Protein AF-A0A7K7CNW9-F1 (afdb_monomer_lite)

Organism: Aphelocoma coerulescens (NCBI:txid39617)

InterPro domains:
  IPR000615 Bestrophin [PTHR10736] (1-130)
  IPR021134 Bestrophin-like [PF01062] (1-130)

Foldseek 3Di:
DPADPVRVVVQVPDDDPDDCPCVVLVVQLVVLVVCVVVCVQPDVVSSVVSNVVSVVVVVVVVVVVCCVVDDDPPVVLVVLVCVLVVVVVCCVPVVAQDDLVVVDPPRNDDPVDPVVVVVVVCVSVVVSVD

Sequence (130 aa):
GFLTREERRRLEGLRSPYNKFWVPCAWFGALAGQARREGRVRDDCALKLLMEELNRFRAHCSLLFHYDWISVPLVYTQVVTIAVYTFFLTCLIGRQFLDPAQGYAGHELDLGVPVFTLLQFFFYVGWLKV

Structure (mmCIF, N/CA/C/O backbone):
data_AF-A0A7K7CNW9-F1
#
_entry.id   AF-A0A7K7CNW9-F1
#
loop_
_atom_site.group_PDB
_atom_site.id
_atom_site.type_symbol
_atom_site.label_atom_id
_atom_site.label_alt_id
_atom_site.label_comp_id
_atom_site.label_asym_id
_atom_site.label_entity_id
_atom_site.label_seq_id
_atom_site.pdbx_PDB_ins_code
_atom_site.Cartn_x
_atom_site.Cartn_y
_atom_site.Cartn_z
_atom_site.occupancy
_atom_site.B_iso_or_equiv
_atom_site.auth_seq_id
_atom_site.auth_comp_id
_atom_site.auth_asym_id
_atom_site.auth_atom_id
_atom_site.pdbx_PDB_model_num
ATOM 1 N N . GLY A 1 1 ? -24.666 7.266 8.461 1.00 81.19 1 GLY A N 1
ATOM 2 C CA . GLY A 1 1 ? -24.791 5.823 8.208 1.00 81.19 1 GLY A CA 1
ATOM 3 C C . GLY A 1 1 ? -24.118 5.021 9.299 1.00 81.19 1 GLY A C 1
ATOM 4 O O . GLY A 1 1 ? -24.820 4.337 10.017 1.00 81.19 1 GLY A O 1
ATOM 5 N N . PHE A 1 2 ? -22.793 5.142 9.445 1.00 90.50 2 PHE A N 1
ATOM 6 C CA . PHE A 1 2 ? -21.994 4.305 10.359 1.00 90.50 2 PHE A CA 1
ATOM 7 C C . PHE A 1 2 ? -21.764 4.866 11.770 1.00 90.50 2 PHE A C 1
ATOM 9 O O . PHE A 1 2 ? -21.473 4.103 12.678 1.00 90.50 2 PHE A O 1
ATOM 16 N N . LEU A 1 3 ? -21.871 6.186 11.950 1.00 95.75 3 LEU A N 1
ATOM 17 C CA . LEU A 1 3 ? -21.688 6.861 13.235 1.00 95.75 3 LEU A CA 1
ATOM 18 C C . LEU A 1 3 ? -22.917 7.723 13.518 1.00 95.75 3 LEU A C 1
ATOM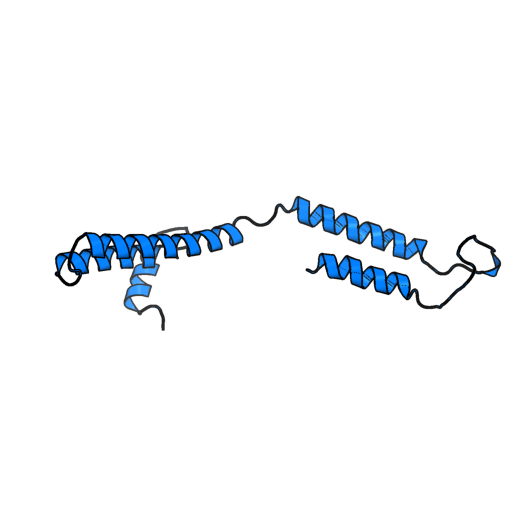 20 O O . LEU A 1 3 ? -23.357 8.486 12.646 1.00 95.75 3 LEU A O 1
ATOM 24 N N . THR A 1 4 ? -23.474 7.610 14.717 1.00 97.25 4 THR A N 1
ATOM 25 C CA . THR A 1 4 ? -24.551 8.486 15.186 1.00 97.25 4 THR A CA 1
ATOM 26 C C . THR A 1 4 ? -24.015 9.886 15.504 1.00 97.25 4 THR A C 1
ATOM 28 O O . THR A 1 4 ? -22.811 10.112 15.663 1.00 97.25 4 THR A O 1
ATOM 31 N N . ARG A 1 5 ? -24.918 10.870 15.619 1.00 97.00 5 ARG A N 1
ATOM 32 C CA . ARG A 1 5 ? -24.537 12.245 15.992 1.00 97.00 5 ARG A CA 1
ATOM 33 C C . ARG A 1 5 ? -23.896 12.308 17.382 1.00 97.00 5 ARG A C 1
ATOM 35 O O . ARG A 1 5 ? -23.001 13.120 17.599 1.00 97.00 5 ARG A O 1
ATOM 42 N N . GLU A 1 6 ? -24.341 11.465 18.306 1.00 96.88 6 GLU A N 1
ATOM 43 C CA . GLU A 1 6 ? -23.807 11.415 19.668 1.00 96.88 6 GLU A CA 1
ATOM 44 C C . GLU A 1 6 ? -22.418 10.783 19.718 1.00 96.88 6 GLU A C 1
ATOM 46 O O . GLU A 1 6 ? -21.507 11.350 20.320 1.00 96.88 6 GLU A O 1
ATOM 51 N N . GLU A 1 7 ? -22.222 9.655 19.034 1.00 97.00 7 GLU A N 1
ATOM 52 C CA . GLU A 1 7 ? -20.913 9.004 18.937 1.00 97.00 7 GLU A CA 1
ATOM 53 C C . GLU A 1 7 ? -19.883 9.921 18.276 1.00 97.00 7 GLU A C 1
ATOM 55 O O . GLU A 1 7 ? -18.752 10.014 18.750 1.00 97.00 7 GLU A O 1
ATOM 60 N N . ARG A 1 8 ? -20.279 10.680 17.246 1.00 95.62 8 ARG A N 1
ATOM 61 C CA . ARG A 1 8 ? -19.413 11.692 16.631 1.00 95.62 8 ARG A CA 1
ATOM 62 C C . ARG A 1 8 ? -18.940 12.736 17.640 1.00 95.62 8 ARG A C 1
ATOM 64 O O . ARG A 1 8 ? -17.741 12.986 17.729 1.00 95.62 8 ARG A O 1
ATOM 71 N N . ARG A 1 9 ? -19.855 13.294 18.440 1.00 96.38 9 ARG A N 1
ATOM 72 C CA . ARG A 1 9 ? -19.507 14.267 19.491 1.00 96.38 9 ARG A CA 1
ATOM 73 C C . ARG A 1 9 ? -18.542 13.670 20.516 1.00 96.38 9 ARG A C 1
ATOM 75 O O . ARG A 1 9 ? -17.584 14.330 20.905 1.00 96.38 9 ARG A O 1
ATOM 82 N N . ARG A 1 10 ? -18.755 12.414 20.928 1.00 95.62 10 ARG A N 1
ATOM 83 C CA . ARG A 1 10 ? -17.851 11.704 21.854 1.00 95.62 10 ARG A CA 1
ATOM 84 C C . ARG A 1 10 ? -16.465 11.478 21.241 1.00 95.62 10 ARG A C 1
ATOM 86 O O . ARG A 1 10 ? -15.465 11.700 21.915 1.00 95.62 10 ARG A O 1
ATOM 93 N N . LEU A 1 11 ? -16.398 11.078 19.971 1.00 96.25 11 LEU A N 1
ATOM 94 C CA . LEU A 1 11 ? -15.141 10.847 19.249 1.00 96.25 11 LEU A CA 1
ATOM 95 C C . LEU A 1 11 ? -14.323 12.135 19.080 1.00 96.25 11 LEU A C 1
ATOM 97 O O . LEU A 1 11 ? -13.101 12.140 19.261 1.00 96.25 11 LEU A O 1
ATOM 101 N N . GLU A 1 12 ? -14.995 13.231 18.732 1.00 95.00 12 GLU A N 1
ATOM 102 C CA . GLU A 1 12 ? -14.383 14.553 18.575 1.00 95.00 12 GLU A CA 1
ATOM 103 C C . GLU A 1 12 ? -13.924 15.119 19.928 1.00 95.00 12 GLU A C 1
ATOM 105 O O . GLU A 1 12 ? -12.834 15.681 20.007 1.00 95.00 12 GLU A O 1
ATOM 110 N N . GLY A 1 13 ? -14.681 14.877 21.006 1.00 95.62 13 GLY A N 1
ATOM 111 C CA . GLY A 1 13 ? -14.331 15.296 22.367 1.00 95.62 13 GLY A CA 1
ATOM 112 C C . GLY A 1 13 ? -13.106 14.594 22.970 1.00 95.62 13 GLY A C 1
ATOM 113 O O . GLY A 1 13 ? -12.478 15.133 23.883 1.00 95.62 13 GLY A O 1
ATOM 114 N N . LEU A 1 14 ? -12.722 13.418 22.460 1.00 95.69 14 LEU A N 1
ATOM 115 C CA . LEU A 1 14 ? -11.507 12.724 22.894 1.00 95.69 14 LEU A CA 1
ATOM 116 C C . LEU A 1 14 ? -10.253 13.479 22.430 1.00 95.69 14 LEU A C 1
ATOM 118 O O . LEU A 1 14 ? -9.988 13.596 21.231 1.00 95.69 14 LEU A O 1
ATOM 122 N N . ARG A 1 15 ? -9.431 13.942 23.375 1.00 94.81 15 ARG A N 1
ATOM 123 C CA . ARG A 1 15 ? -8.127 14.548 23.072 1.00 94.81 15 ARG A CA 1
ATOM 124 C C . ARG A 1 15 ? -7.102 13.453 22.783 1.00 94.81 15 ARG A C 1
ATOM 126 O O . ARG A 1 15 ? -6.609 12.801 23.695 1.00 94.81 15 ARG A O 1
ATOM 133 N N . SER A 1 16 ? -6.794 13.251 21.507 1.00 94.00 16 SER A N 1
ATOM 134 C CA . SER A 1 16 ? -5.706 12.384 21.057 1.00 94.00 16 SER A CA 1
ATOM 135 C C . SER A 1 16 ? -5.093 12.983 19.792 1.00 94.00 16 SER A C 1
ATOM 137 O O . SER A 1 16 ? -5.858 13.327 18.888 1.00 94.00 16 SER A O 1
ATOM 139 N N . PRO A 1 17 ? -3.758 13.121 19.719 1.00 94.50 17 PRO A N 1
ATOM 140 C CA . PRO A 1 17 ? -3.081 13.600 18.516 1.00 94.50 17 PRO A CA 1
ATOM 141 C C . PRO A 1 17 ? -2.971 12.518 17.428 1.00 94.50 17 PRO A C 1
ATOM 143 O O . PRO A 1 17 ? -2.552 12.814 16.315 1.00 94.50 17 PRO A O 1
ATOM 146 N N . TYR A 1 18 ? -3.329 11.269 17.737 1.00 94.75 18 TYR A N 1
ATOM 147 C CA . TYR A 1 18 ? -3.200 10.128 16.834 1.00 94.75 18 TYR A CA 1
ATOM 148 C C . TYR A 1 18 ? -4.519 9.800 16.129 1.00 94.75 18 TYR A C 1
ATOM 150 O O . TYR A 1 18 ? -5.600 10.226 16.548 1.00 94.75 18 TYR A O 1
ATOM 158 N N . ASN A 1 19 ? -4.441 8.977 15.080 1.00 94.56 19 ASN A N 1
ATOM 159 C CA . ASN A 1 19 ? -5.626 8.432 14.426 1.00 94.56 19 ASN A CA 1
ATOM 160 C C . ASN A 1 19 ? -6.483 7.640 15.438 1.00 94.56 19 ASN A C 1
ATOM 162 O O . ASN A 1 19 ? -5.988 6.789 16.179 1.00 94.56 19 ASN A O 1
ATOM 166 N N . LYS A 1 20 ? -7.787 7.934 15.471 1.00 96.19 20 LYS A N 1
ATOM 167 C CA . LYS A 1 20 ? -8.748 7.416 16.456 1.00 96.19 20 LYS A CA 1
ATOM 168 C C . LYS A 1 20 ? -9.509 6.168 15.984 1.00 96.19 20 LYS A C 1
ATOM 170 O O . LYS A 1 20 ? -10.549 5.849 16.557 1.00 96.19 20 LYS A O 1
ATOM 175 N N . PHE A 1 21 ? -9.021 5.440 14.974 1.00 95.62 21 PHE A N 1
ATOM 176 C CA . PHE A 1 21 ? -9.677 4.222 14.463 1.00 95.62 21 PHE A CA 1
ATOM 177 C C . PHE A 1 21 ? -9.893 3.132 15.535 1.00 95.62 21 PHE A C 1
ATOM 179 O O . PHE A 1 21 ? -10.774 2.289 15.399 1.00 95.62 21 PHE A O 1
ATOM 186 N N . TRP A 1 22 ? -9.116 3.157 16.623 1.00 96.31 22 TRP A N 1
ATOM 187 C CA . TRP A 1 22 ? -9.226 2.230 17.753 1.00 96.31 22 TRP A CA 1
ATOM 188 C C . TRP A 1 22 ? -10.412 2.527 18.688 1.00 96.31 22 TRP A C 1
ATOM 190 O O . TRP A 1 22 ? -10.829 1.648 19.443 1.00 96.31 22 TRP A O 1
ATOM 200 N N . VAL A 1 23 ? -10.965 3.745 18.655 1.00 97.25 23 VAL A N 1
ATOM 201 C CA . VAL A 1 23 ? -11.991 4.196 19.609 1.00 97.25 23 VAL A CA 1
ATOM 202 C C . VAL A 1 23 ? -13.275 3.353 19.532 1.00 97.25 23 VAL A C 1
ATOM 204 O O . VAL A 1 23 ? -13.725 2.893 20.583 1.00 97.25 23 VAL A O 1
ATOM 207 N N . PRO A 1 24 ? -13.841 3.046 18.346 1.00 97.44 24 PRO A N 1
ATOM 208 C CA . PRO A 1 24 ? -14.996 2.150 18.253 1.00 97.44 24 PRO A CA 1
ATOM 209 C C . PRO A 1 24 ? -14.724 0.733 18.778 1.00 97.44 24 PRO A C 1
ATOM 211 O O . PRO A 1 24 ? -15.616 0.120 19.359 1.00 97.44 24 PRO A O 1
ATOM 214 N N . CYS A 1 25 ? -13.493 0.220 18.647 1.00 97.69 25 CYS A N 1
ATOM 215 C CA . CYS A 1 25 ? -13.126 -1.080 19.221 1.00 97.69 25 CYS A CA 1
ATOM 216 C C . CYS A 1 25 ? -13.173 -1.037 20.757 1.00 97.69 25 CYS A C 1
ATOM 218 O O . CYS A 1 25 ? -13.674 -1.963 21.392 1.00 97.69 25 CYS A O 1
ATOM 220 N N . ALA A 1 26 ? -12.712 0.059 21.368 1.00 97.44 26 ALA A N 1
ATOM 221 C CA . ALA A 1 26 ? -12.819 0.251 22.813 1.00 97.44 26 ALA A CA 1
ATOM 222 C C . ALA A 1 26 ? -14.285 0.357 23.273 1.00 97.44 26 ALA A C 1
ATOM 224 O O . ALA A 1 26 ? -14.660 -0.233 24.288 1.00 97.44 26 ALA A O 1
ATOM 225 N N . TRP A 1 27 ? -15.134 1.055 22.511 1.00 98.12 27 TRP A N 1
ATOM 226 C CA . TRP A 1 27 ? -16.572 1.132 22.791 1.00 98.12 27 TRP A CA 1
ATOM 227 C C . TRP A 1 27 ? -17.260 -0.228 22.694 1.00 98.12 27 TRP A C 1
ATOM 229 O O . TRP A 1 27 ? -18.076 -0.548 23.555 1.00 98.12 27 TRP A O 1
ATOM 239 N N . PHE A 1 28 ? -16.893 -1.053 21.710 1.00 98.38 28 PHE A N 1
ATOM 240 C CA . PHE A 1 28 ? -17.393 -2.421 21.609 1.00 98.38 28 PHE A CA 1
ATOM 241 C C . PHE A 1 28 ? -17.033 -3.243 22.852 1.00 98.38 28 PHE A C 1
ATOM 243 O O . PHE A 1 28 ? -17.905 -3.890 23.425 1.00 98.38 28 PHE A O 1
ATOM 250 N N . GLY A 1 29 ? -15.778 -3.183 23.316 1.00 97.94 29 GLY A N 1
ATOM 251 C CA . GLY A 1 29 ? -15.351 -3.878 24.537 1.00 97.94 29 GLY A CA 1
ATOM 252 C C . GLY A 1 29 ? -16.145 -3.444 25.774 1.00 97.94 29 GLY A C 1
ATOM 253 O O . GLY A 1 29 ? -16.613 -4.282 26.549 1.00 97.94 29 GLY A O 1
ATOM 254 N N . ALA A 1 30 ? -16.377 -2.135 25.924 1.00 97.94 30 ALA A N 1
ATOM 255 C CA . ALA A 1 30 ? -17.197 -1.594 27.007 1.00 97.94 30 ALA A CA 1
ATOM 256 C C . ALA A 1 30 ? -18.659 -2.072 26.929 1.00 97.94 30 ALA A C 1
ATOM 258 O O . ALA A 1 30 ? -19.233 -2.468 27.949 1.00 97.94 30 ALA A O 1
ATOM 259 N N . LEU A 1 31 ? -19.242 -2.085 25.725 1.00 98.31 31 LEU A N 1
ATOM 260 C CA . LEU A 1 31 ? -20.614 -2.527 25.485 1.00 98.31 31 LEU A CA 1
ATOM 261 C C . LEU A 1 31 ? -20.780 -4.036 25.717 1.00 98.31 31 LEU A C 1
ATOM 263 O O . LEU A 1 31 ? -21.755 -4.449 26.339 1.00 98.31 31 LEU A O 1
ATOM 267 N N . ALA A 1 32 ? -19.814 -4.855 25.295 1.00 98.06 32 ALA A N 1
ATOM 268 C CA . ALA A 1 32 ? -19.806 -6.294 25.555 1.00 98.06 32 ALA A CA 1
ATOM 269 C C . ALA A 1 32 ? -19.730 -6.592 27.063 1.00 98.06 32 ALA A C 1
ATOM 271 O O . ALA A 1 32 ? -20.490 -7.413 27.581 1.00 98.06 32 ALA A O 1
ATOM 272 N N . GLY A 1 33 ? -18.881 -5.861 27.795 1.00 97.69 33 GLY A N 1
ATOM 273 C CA . GLY A 1 33 ? -18.806 -5.956 29.254 1.00 97.69 33 GLY A CA 1
ATOM 274 C C . GLY A 1 33 ? -20.102 -5.522 29.949 1.00 97.69 33 GLY A C 1
ATOM 275 O O . GLY A 1 33 ? -20.523 -6.150 30.921 1.00 97.69 33 GLY A O 1
ATOM 276 N N . GLN A 1 34 ? -20.770 -4.479 29.448 1.00 98.25 34 GLN A N 1
ATOM 277 C CA . GLN A 1 34 ? -22.092 -4.071 29.935 1.00 98.25 34 GLN A CA 1
ATOM 278 C C . GLN A 1 34 ? -23.149 -5.149 29.670 1.00 98.25 34 GLN A C 1
ATOM 280 O O . GLN A 1 34 ? -23.860 -5.539 30.593 1.00 98.25 34 GLN A O 1
ATOM 285 N N . ALA A 1 35 ? -23.198 -5.695 28.455 1.00 98.19 35 ALA A N 1
ATOM 286 C CA . ALA A 1 35 ? -24.131 -6.753 28.085 1.00 98.19 35 ALA A CA 1
ATOM 287 C C . ALA A 1 35 ? -23.957 -8.019 28.945 1.00 98.19 35 ALA A C 1
ATOM 289 O O . ALA A 1 35 ? -24.942 -8.687 29.258 1.00 98.19 35 ALA A O 1
ATOM 290 N N . ARG A 1 36 ? -22.730 -8.328 29.387 1.00 97.69 36 ARG A N 1
ATOM 291 C CA . ARG A 1 36 ? -22.464 -9.410 30.348 1.00 97.69 36 ARG A CA 1
ATOM 292 C C . ARG A 1 36 ? -23.025 -9.128 31.741 1.00 97.69 36 ARG A C 1
ATOM 294 O O . ARG A 1 36 ? -23.638 -10.021 32.323 1.00 97.69 36 ARG A O 1
ATOM 301 N N . ARG A 1 37 ? -22.848 -7.908 32.265 1.00 97.44 37 ARG A N 1
ATOM 302 C CA . ARG A 1 37 ? -23.411 -7.497 33.569 1.00 97.44 37 ARG 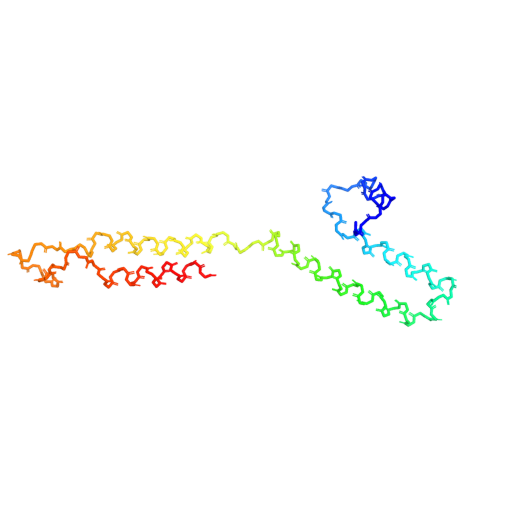A CA 1
ATOM 303 C C . ARG A 1 37 ? -24.937 -7.486 33.563 1.00 97.44 37 ARG A C 1
ATOM 305 O O . ARG A 1 37 ? -25.550 -7.825 34.564 1.00 97.44 37 ARG A O 1
ATOM 312 N N . GLU A 1 38 ? -25.534 -7.136 32.429 1.00 98.00 38 GLU A N 1
ATOM 313 C CA . GLU A 1 38 ? -26.987 -7.160 32.225 1.00 98.00 38 GLU A CA 1
ATOM 314 C C . GLU A 1 38 ? -27.545 -8.567 31.938 1.00 98.00 38 GLU A C 1
ATOM 316 O O . GLU A 1 38 ? -28.737 -8.709 31.682 1.00 98.00 38 GLU A O 1
ATOM 321 N N . GLY A 1 39 ? -26.709 -9.612 31.930 1.00 96.81 39 GLY A N 1
ATOM 322 C CA . GLY A 1 39 ? -27.140 -10.990 31.670 1.00 96.81 39 GLY A CA 1
ATOM 323 C C . GLY A 1 39 ? -27.530 -11.286 30.215 1.00 96.81 39 GLY A C 1
ATOM 324 O O . GLY A 1 39 ? -28.035 -12.368 29.930 1.00 96.81 39 GLY A O 1
ATOM 325 N N . ARG A 1 40 ? -27.283 -10.359 29.277 1.00 97.94 40 ARG A N 1
ATOM 326 C CA . ARG A 1 40 ? -27.524 -10.564 27.834 1.00 97.94 40 ARG A CA 1
ATOM 327 C C . ARG A 1 40 ? -26.464 -11.462 27.199 1.00 97.94 40 ARG A C 1
ATOM 329 O O . ARG A 1 40 ? -26.762 -12.204 26.268 1.00 97.94 40 ARG A O 1
ATOM 336 N N . VAL A 1 41 ? -25.230 -11.396 27.701 1.00 97.44 41 VAL A N 1
ATOM 337 C CA . VAL A 1 41 ? -24.174 -12.375 27.401 1.00 97.44 41 VAL A CA 1
ATOM 338 C C . VAL A 1 41 ? -24.199 -13.433 28.499 1.00 97.44 41 VAL A C 1
ATOM 340 O O . VAL A 1 41 ? -24.074 -13.102 29.678 1.00 97.44 41 VAL A O 1
ATOM 343 N N . ARG A 1 42 ? -24.392 -14.692 28.095 1.00 94.69 42 ARG A N 1
ATOM 344 C CA . ARG A 1 42 ? -24.739 -15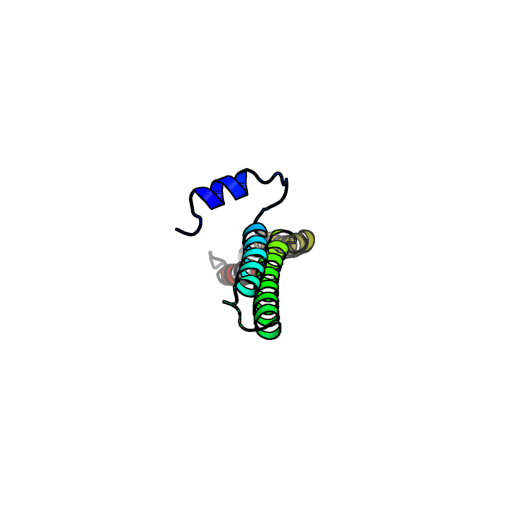.815 28.979 1.00 94.69 42 ARG A CA 1
ATOM 345 C C . ARG A 1 42 ? -23.682 -16.106 30.044 1.00 94.69 42 ARG A C 1
ATOM 347 O O . ARG A 1 42 ? -24.027 -16.330 31.199 1.00 94.69 42 ARG A O 1
ATOM 354 N N . ASP A 1 43 ? -22.417 -16.111 29.650 1.00 95.44 43 ASP A N 1
ATOM 355 C CA . ASP A 1 43 ? -21.304 -16.517 30.499 1.00 95.44 43 ASP A CA 1
ATOM 356 C C . ASP A 1 43 ? -19.997 -15.830 30.075 1.00 95.44 43 ASP A C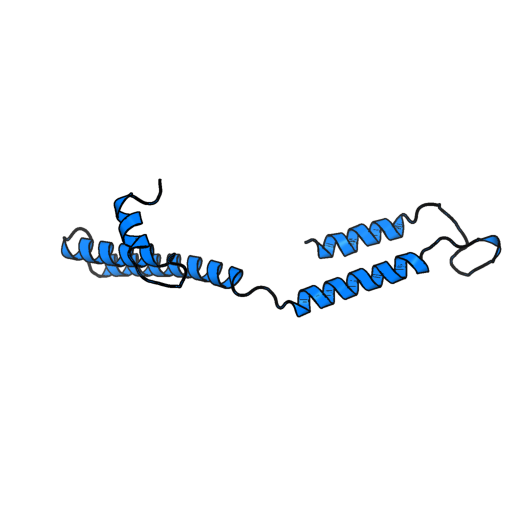 1
ATOM 358 O O . ASP A 1 43 ? -19.927 -15.101 29.079 1.00 95.44 43 ASP A O 1
ATOM 362 N N . ASP A 1 44 ? -18.954 -16.039 30.874 1.00 96.31 44 ASP A N 1
ATOM 363 C CA . ASP A 1 44 ? -17.645 -15.423 30.657 1.00 96.31 44 ASP A CA 1
ATOM 364 C C . ASP A 1 44 ? -16.908 -16.031 29.454 1.00 96.31 44 ASP A C 1
ATOM 366 O O . ASP A 1 44 ? -16.067 -15.364 28.853 1.00 96.31 44 ASP A O 1
ATOM 370 N N . CYS A 1 45 ? -17.254 -17.259 29.051 1.00 97.62 45 CYS A N 1
ATOM 371 C CA . CYS A 1 45 ? -16.701 -17.899 27.859 1.00 97.62 45 CYS A CA 1
ATOM 372 C C . CYS A 1 45 ? -17.219 -17.210 26.587 1.00 97.62 45 CYS A C 1
ATOM 374 O O . CYS A 1 45 ? -16.436 -16.853 25.707 1.00 97.62 45 CYS A O 1
ATOM 376 N N . ALA A 1 46 ? -18.520 -16.917 26.526 1.00 97.56 46 ALA A N 1
ATOM 377 C CA . ALA A 1 46 ? -19.130 -16.157 25.441 1.00 97.56 46 ALA A CA 1
ATOM 378 C C . ALA A 1 46 ? -18.567 -14.728 25.358 1.00 97.56 46 ALA A C 1
ATOM 380 O O . ALA A 1 46 ? -18.284 -14.237 24.264 1.00 97.56 46 ALA A O 1
ATOM 381 N N . LEU A 1 47 ? -18.349 -14.066 26.503 1.00 98.06 47 LEU A N 1
ATOM 382 C CA . LEU A 1 47 ? -17.696 -12.753 26.526 1.00 98.06 47 LEU A CA 1
ATOM 383 C C . LEU A 1 47 ? -16.251 -12.835 26.016 1.00 98.06 47 LEU A C 1
ATOM 385 O O . LEU A 1 47 ? -15.836 -11.990 25.223 1.00 98.06 47 LEU A O 1
ATOM 389 N N . LYS A 1 48 ? -15.493 -13.849 26.445 1.00 98.12 48 LYS A N 1
ATOM 390 C CA . LYS A 1 48 ? -14.124 -14.081 25.977 1.00 98.12 48 LYS A CA 1
ATOM 391 C C . LYS A 1 48 ? -14.082 -14.247 24.457 1.00 98.12 48 LYS A C 1
ATOM 393 O O . LYS A 1 48 ? -13.289 -13.563 23.819 1.00 98.12 48 LYS A O 1
ATOM 398 N N . LEU A 1 49 ? -14.975 -15.054 23.882 1.00 98.25 49 LEU A N 1
ATOM 399 C CA . LEU A 1 49 ? -15.050 -15.261 22.433 1.00 98.25 49 LEU A CA 1
ATOM 400 C C . LEU A 1 49 ? -15.316 -13.948 21.671 1.00 98.25 49 LEU A C 1
ATOM 402 O O . LEU A 1 49 ? -14.652 -13.663 20.676 1.00 98.25 49 LEU A O 1
ATOM 406 N N . LEU A 1 50 ? -16.226 -13.099 22.168 1.00 98.19 50 LEU A N 1
ATOM 407 C CA . LEU A 1 50 ? -16.471 -11.771 21.584 1.00 98.19 50 LEU A CA 1
ATOM 408 C C . LEU A 1 50 ? -15.217 -10.886 21.607 1.00 98.19 50 LEU A C 1
ATOM 410 O O . LEU A 1 50 ? -14.963 -10.142 20.659 1.00 98.19 50 LEU A O 1
ATOM 414 N N . MET A 1 51 ? -14.439 -10.941 22.690 1.00 98.31 51 MET A N 1
ATOM 415 C CA . MET A 1 51 ? -13.201 -10.168 22.820 1.00 98.31 51 MET A CA 1
ATOM 416 C C . MET A 1 51 ? -12.065 -10.724 21.963 1.00 98.31 51 MET A C 1
ATOM 418 O O . MET A 1 51 ? -11.276 -9.942 21.433 1.00 98.31 51 MET A O 1
ATOM 422 N N . GLU A 1 52 ? -11.980 -12.040 21.788 1.00 98.50 52 GLU A N 1
ATOM 423 C CA . GLU A 1 52 ? -11.015 -12.674 20.886 1.00 98.50 52 GLU A CA 1
ATOM 424 C C . GLU A 1 52 ? -11.262 -12.252 19.433 1.00 98.50 52 GLU A C 1
ATOM 426 O O . GLU A 1 52 ? -10.347 -11.742 18.780 1.00 98.50 52 GLU A O 1
ATOM 431 N N . GLU A 1 53 ? -12.506 -12.338 18.958 1.00 98.50 53 GLU A N 1
ATOM 432 C CA . GLU A 1 53 ? -12.854 -11.931 17.591 1.00 98.50 53 GLU A CA 1
ATOM 433 C C . GLU A 1 53 ? -12.718 -10.416 17.373 1.00 98.50 53 GLU A C 1
ATOM 435 O O . GLU A 1 53 ? -12.214 -9.977 16.335 1.00 98.50 53 GLU A O 1
ATOM 440 N N . LEU A 1 54 ? -13.058 -9.590 18.370 1.00 98.44 54 LEU A N 1
ATOM 441 C CA . LEU A 1 54 ? -12.799 -8.147 18.312 1.00 98.44 54 LEU A CA 1
ATOM 442 C C . LEU A 1 54 ? -11.303 -7.846 18.175 1.00 98.44 54 LEU A C 1
ATOM 444 O O . LEU A 1 54 ? -10.907 -6.989 17.383 1.00 98.44 54 LEU A O 1
ATOM 448 N N . ASN A 1 55 ? -10.461 -8.520 18.959 1.00 98.12 55 ASN A N 1
ATOM 449 C CA . ASN A 1 55 ? -9.018 -8.311 18.905 1.00 98.12 55 ASN A CA 1
ATOM 450 C C . ASN A 1 55 ? -8.437 -8.750 17.561 1.00 98.12 55 ASN A C 1
ATOM 452 O O . ASN A 1 55 ? -7.555 -8.064 17.040 1.00 98.12 55 ASN A O 1
ATOM 456 N N . ARG A 1 56 ? -8.965 -9.827 16.969 1.00 98.50 56 ARG A N 1
ATOM 457 C CA . ARG A 1 56 ? -8.620 -10.255 15.610 1.00 98.50 56 ARG A CA 1
ATOM 458 C C . ARG A 1 56 ? -9.001 -9.197 14.574 1.00 98.50 56 ARG A C 1
ATOM 460 O O . ARG A 1 56 ? -8.163 -8.809 13.762 1.00 98.50 56 ARG A O 1
ATOM 467 N N . PHE A 1 57 ? -10.218 -8.661 14.645 1.00 98.38 57 PHE A N 1
ATOM 468 C CA . PHE A 1 57 ? -10.656 -7.560 13.784 1.00 98.38 57 PHE A CA 1
ATOM 469 C C . PHE A 1 57 ? -9.752 -6.325 13.927 1.00 98.38 57 PHE A C 1
ATOM 471 O O . PHE A 1 57 ? -9.240 -5.799 12.937 1.00 98.38 57 PHE A O 1
ATOM 478 N N . ARG A 1 58 ? -9.473 -5.902 15.166 1.00 97.94 58 ARG A N 1
ATOM 479 C CA . ARG A 1 58 ? -8.584 -4.768 15.453 1.00 97.94 58 ARG A CA 1
ATOM 480 C C . ARG A 1 58 ? -7.173 -4.999 14.906 1.00 97.94 58 ARG A C 1
ATOM 482 O O . ARG A 1 58 ? -6.572 -4.059 14.391 1.00 97.94 58 ARG A O 1
ATOM 489 N N . ALA A 1 59 ? -6.648 -6.223 15.000 1.00 97.94 59 ALA A N 1
ATOM 490 C CA . ALA A 1 59 ? -5.338 -6.575 14.458 1.00 97.94 59 ALA A CA 1
ATOM 491 C C . ALA A 1 59 ? -5.279 -6.390 12.934 1.00 97.94 59 ALA A C 1
ATOM 493 O O . ALA A 1 59 ? -4.291 -5.858 12.433 1.00 97.94 59 ALA A O 1
ATOM 494 N N . HIS A 1 60 ? -6.346 -6.730 12.205 1.00 98.25 60 HIS A N 1
ATOM 495 C CA . HIS A 1 60 ? -6.433 -6.457 10.768 1.00 98.25 60 HIS A CA 1
ATOM 496 C C . HIS A 1 60 ? -6.450 -4.952 10.457 1.00 98.25 60 HIS A C 1
ATOM 498 O O . HIS A 1 60 ? -5.745 -4.514 9.549 1.00 98.25 60 HIS A O 1
ATOM 504 N N . CYS A 1 61 ? -7.168 -4.134 11.235 1.00 97.88 61 CYS A N 1
ATOM 505 C CA . CYS A 1 61 ? -7.114 -2.674 11.082 1.00 97.88 61 CYS A CA 1
ATOM 506 C C . CYS A 1 61 ? -5.709 -2.112 11.356 1.00 97.88 61 CYS A C 1
ATOM 508 O O . CYS A 1 61 ? -5.232 -1.251 10.621 1.00 97.88 61 CYS A O 1
ATOM 510 N N . SER A 1 62 ? -5.028 -2.612 12.392 1.00 96.50 62 SER A N 1
ATOM 511 C CA . SER A 1 62 ? -3.645 -2.228 12.692 1.00 96.50 62 SER A CA 1
ATOM 512 C C . SER A 1 62 ? -2.674 -2.654 11.593 1.00 96.50 62 SER A C 1
ATOM 514 O O . SER A 1 62 ? -1.765 -1.897 11.274 1.00 96.50 62 SER A O 1
ATOM 516 N N . LEU A 1 63 ? -2.874 -3.824 10.982 1.00 97.50 63 LEU A N 1
ATOM 517 C CA . LEU A 1 63 ? -2.056 -4.281 9.861 1.00 97.50 63 LEU A CA 1
ATOM 518 C C . LEU A 1 63 ? -2.170 -3.332 8.661 1.00 97.50 63 LEU A C 1
ATOM 520 O O . LEU A 1 63 ? -1.151 -2.962 8.087 1.00 97.50 63 LEU A O 1
ATOM 524 N N . LEU A 1 64 ? -3.385 -2.885 8.327 1.00 97.38 64 LEU A N 1
ATOM 525 C CA . LEU A 1 64 ? -3.592 -1.877 7.281 1.00 97.38 64 LEU A CA 1
ATOM 526 C C . LEU A 1 64 ? -2.874 -0.565 7.613 1.00 97.38 64 LEU A C 1
ATOM 528 O O . LEU A 1 64 ? -2.195 -0.006 6.759 1.00 97.38 64 LEU A O 1
ATOM 532 N N . PHE A 1 65 ? -2.964 -0.112 8.866 1.00 96.12 65 PHE A N 1
ATOM 533 C CA . PHE A 1 65 ? -2.246 1.079 9.321 1.00 96.12 65 PHE A CA 1
ATOM 534 C C . PHE A 1 65 ? -0.721 0.914 9.223 1.00 96.12 65 PHE A C 1
ATOM 536 O O . PHE A 1 65 ? -0.024 1.857 8.867 1.00 96.12 65 PHE A O 1
ATOM 543 N N . HIS A 1 66 ? -0.187 -0.279 9.499 1.00 95.62 66 HIS A N 1
ATOM 544 C CA . HIS A 1 66 ? 1.245 -0.548 9.356 1.00 95.62 66 HIS A CA 1
ATOM 545 C C . HIS A 1 66 ? 1.703 -0.560 7.896 1.00 95.62 66 HIS A C 1
ATOM 547 O O . HIS A 1 66 ? 2.779 -0.040 7.624 1.00 95.62 66 HIS A O 1
ATOM 553 N N . TYR A 1 67 ? 0.911 -1.109 6.969 1.00 96.56 67 TYR A N 1
ATOM 554 C CA . TYR A 1 67 ? 1.229 -1.049 5.537 1.00 96.56 67 TYR A CA 1
ATOM 555 C C . TYR A 1 67 ? 1.196 0.381 4.985 1.00 96.56 67 TYR A C 1
ATOM 557 O O . TYR A 1 67 ? 1.995 0.710 4.114 1.00 96.56 67 TYR A O 1
ATOM 565 N N . ASP A 1 68 ? 0.303 1.226 5.503 1.00 95.50 68 ASP A N 1
ATOM 566 C CA . ASP A 1 68 ? 0.242 2.651 5.157 1.00 95.50 68 ASP A CA 1
ATOM 567 C C . ASP A 1 68 ? 1.438 3.430 5.736 1.00 95.50 68 ASP A C 1
ATOM 569 O O . ASP A 1 68 ? 2.092 4.201 5.037 1.00 95.50 68 ASP A O 1
ATOM 573 N N . TRP A 1 69 ? 1.787 3.176 7.002 1.00 94.81 69 TRP A N 1
ATOM 574 C CA . TRP A 1 69 ? 2.891 3.859 7.682 1.00 94.81 69 TRP A CA 1
ATOM 575 C C . TRP A 1 69 ? 4.268 3.434 7.159 1.00 94.81 69 TRP A C 1
ATOM 577 O O . TRP A 1 69 ? 5.162 4.264 6.983 1.00 94.81 69 TRP A O 1
ATOM 587 N N . ILE A 1 70 ? 4.477 2.130 6.970 1.00 94.88 70 ILE A N 1
ATOM 588 C CA . ILE A 1 70 ? 5.767 1.539 6.608 1.00 94.88 70 ILE A CA 1
ATOM 589 C C . ILE A 1 70 ? 5.694 1.088 5.154 1.00 94.88 70 ILE A C 1
ATOM 591 O O . ILE A 1 70 ? 5.386 -0.061 4.839 1.00 94.88 70 ILE A O 1
ATOM 595 N N . SER A 1 71 ? 6.015 2.017 4.261 1.00 91.44 71 SER A N 1
ATOM 596 C CA . SER A 1 71 ? 6.204 1.711 2.845 1.00 91.44 71 SER A CA 1
ATOM 597 C C . SER A 1 71 ? 7.476 0.887 2.608 1.00 91.44 71 SER A C 1
ATOM 599 O O . SER A 1 71 ? 8.398 0.874 3.429 1.00 91.44 71 SER A O 1
ATOM 601 N N . VAL A 1 72 ? 7.555 0.235 1.443 1.00 91.88 72 VAL A N 1
ATOM 602 C CA . VAL A 1 72 ? 8.796 -0.393 0.955 1.00 91.88 72 VAL A CA 1
ATOM 603 C C . VAL A 1 72 ? 9.937 0.636 1.012 1.00 91.88 72 VAL A C 1
ATOM 605 O O . VAL A 1 72 ? 9.714 1.786 0.618 1.00 91.88 72 VAL A O 1
ATOM 608 N N . PRO A 1 73 ? 11.149 0.266 1.478 1.00 94.88 73 PRO A N 1
ATOM 609 C CA . PRO A 1 73 ? 12.264 1.199 1.563 1.00 94.88 73 PRO A CA 1
ATOM 610 C C . PRO A 1 73 ? 12.485 1.945 0.247 1.00 94.88 73 PRO A C 1
ATOM 612 O O . PRO A 1 73 ? 12.653 1.330 -0.806 1.00 94.88 73 PRO A O 1
ATOM 615 N N . LEU A 1 74 ? 12.528 3.276 0.319 1.00 94.44 74 LEU A N 1
ATOM 616 C CA . LEU A 1 74 ? 12.630 4.147 -0.856 1.00 94.44 74 LEU A CA 1
ATOM 617 C C . LEU A 1 74 ? 13.839 3.809 -1.742 1.00 94.44 74 LEU A C 1
ATOM 619 O O . LEU A 1 74 ? 13.766 3.884 -2.963 1.00 94.44 74 LEU A O 1
ATOM 623 N N . VAL A 1 75 ? 14.946 3.384 -1.137 1.00 96.25 75 VAL A N 1
ATOM 624 C CA . VAL A 1 75 ? 16.149 2.988 -1.877 1.00 96.25 75 VAL A CA 1
ATOM 625 C C . VAL A 1 75 ? 15.890 1.825 -2.841 1.00 96.25 75 VAL A C 1
ATOM 627 O O . VAL A 1 75 ? 16.463 1.793 -3.925 1.00 96.25 75 VAL A O 1
ATOM 630 N N . TYR A 1 76 ? 14.993 0.893 -2.510 1.00 95.38 76 TYR A N 1
ATOM 631 C CA . TYR A 1 76 ? 14.679 -0.225 -3.400 1.00 95.38 76 TYR A CA 1
ATOM 632 C C . TYR A 1 76 ? 13.930 0.244 -4.644 1.00 95.38 76 TYR A C 1
ATOM 634 O O . TYR A 1 76 ? 14.298 -0.135 -5.755 1.00 95.38 76 TYR A O 1
ATOM 642 N N . THR A 1 77 ? 12.938 1.123 -4.488 1.00 94.44 77 THR A N 1
ATOM 643 C CA . THR A 1 77 ? 12.210 1.676 -5.639 1.00 94.44 77 THR A CA 1
ATOM 644 C C . THR A 1 77 ? 13.118 2.558 -6.501 1.00 94.44 77 THR A C 1
ATOM 646 O O . THR A 1 77 ? 13.040 2.514 -7.731 1.00 94.44 77 THR A O 1
ATOM 649 N N . GLN A 1 78 ? 14.049 3.289 -5.883 1.00 96.50 78 GLN A N 1
ATOM 650 C CA . GLN A 1 78 ? 15.058 4.084 -6.585 1.00 96.50 78 GLN A CA 1
ATOM 651 C C . GLN A 1 78 ? 16.023 3.223 -7.404 1.00 96.50 78 GLN A C 1
ATOM 653 O O . GLN A 1 78 ? 16.215 3.505 -8.585 1.00 96.50 78 GLN A O 1
ATOM 658 N N . VAL A 1 79 ? 16.606 2.173 -6.816 1.00 97.88 79 VAL A N 1
ATOM 659 C CA . VAL A 1 79 ? 17.576 1.302 -7.505 1.00 97.88 79 VAL A CA 1
ATOM 660 C C . VAL A 1 79 ? 16.956 0.672 -8.750 1.00 97.88 79 VAL A C 1
ATOM 662 O O . VAL A 1 79 ? 17.556 0.719 -9.823 1.00 97.88 79 VAL A O 1
ATOM 665 N N . VAL A 1 80 ? 15.735 0.145 -8.637 1.00 97.12 80 VAL A N 1
ATOM 666 C CA . VAL A 1 80 ? 15.041 -0.467 -9.779 1.00 97.12 80 VAL A CA 1
ATOM 667 C C . VAL A 1 80 ? 14.726 0.581 -10.853 1.00 97.12 80 VAL A C 1
ATOM 669 O O . VAL A 1 80 ? 14.971 0.342 -12.035 1.00 97.12 80 VAL A O 1
ATOM 672 N N . THR A 1 81 ? 14.262 1.772 -10.459 1.00 96.88 81 THR A N 1
ATOM 673 C CA . THR A 1 81 ? 13.978 2.867 -11.406 1.00 96.88 81 THR A CA 1
ATOM 674 C C . THR A 1 81 ? 15.238 3.307 -12.151 1.00 96.88 81 THR A C 1
ATOM 676 O O . THR A 1 81 ? 15.218 3.427 -13.375 1.00 96.88 81 THR A O 1
ATOM 679 N N . ILE A 1 82 ? 16.351 3.499 -11.436 1.00 97.94 82 ILE A N 1
ATOM 680 C CA . ILE A 1 82 ? 17.638 3.885 -12.027 1.00 97.94 82 ILE A CA 1
ATOM 681 C C . ILE A 1 82 ? 18.118 2.814 -13.008 1.00 97.94 82 ILE A C 1
ATOM 683 O O . ILE A 1 82 ? 18.554 3.161 -14.104 1.00 97.94 82 ILE A O 1
ATOM 687 N N . ALA A 1 83 ? 18.014 1.529 -12.658 1.00 97.81 83 ALA A N 1
ATOM 688 C CA . ALA A 1 83 ? 18.425 0.437 -13.537 1.00 97.81 83 ALA A CA 1
ATOM 689 C C . ALA A 1 83 ? 17.629 0.429 -14.854 1.00 97.81 83 ALA A C 1
ATOM 691 O O . ALA A 1 83 ? 18.224 0.419 -15.934 1.00 97.81 83 ALA A O 1
ATOM 692 N N . VAL A 1 84 ? 16.294 0.507 -14.776 1.00 97.94 84 VAL A N 1
ATOM 693 C CA . VAL A 1 84 ? 15.418 0.522 -15.961 1.00 97.94 84 VAL A CA 1
ATOM 694 C C . VAL A 1 84 ? 15.661 1.776 -16.806 1.00 97.94 84 VAL A C 1
ATOM 696 O O . VAL A 1 84 ? 15.783 1.689 -18.027 1.00 97.94 84 VAL A O 1
ATOM 699 N N . TYR A 1 85 ? 15.782 2.948 -16.179 1.00 97.88 85 TYR A N 1
ATOM 700 C CA . TYR A 1 85 ? 15.965 4.206 -16.908 1.00 97.88 85 TYR A CA 1
ATOM 701 C C . TYR A 1 85 ? 17.348 4.305 -17.543 1.00 97.88 85 TYR A C 1
ATOM 703 O O . TYR A 1 85 ? 17.459 4.775 -18.670 1.00 97.88 85 TYR A O 1
ATOM 711 N N . THR A 1 86 ? 18.392 3.814 -16.874 1.00 98.12 86 THR A N 1
ATOM 712 C CA . THR A 1 86 ? 19.749 3.785 -17.437 1.00 98.12 86 THR A CA 1
ATOM 713 C C . THR A 1 86 ? 19.819 2.842 -18.636 1.00 98.12 86 THR A C 1
ATOM 715 O O . THR A 1 86 ? 20.416 3.196 -19.649 1.00 98.12 86 THR A O 1
ATOM 718 N N . PHE A 1 87 ? 19.155 1.682 -18.576 1.00 97.88 87 PHE A N 1
ATOM 719 C CA . PHE A 1 87 ? 19.038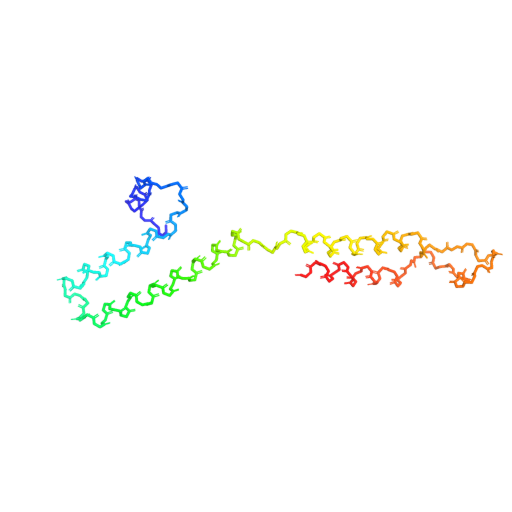 0.784 -19.726 1.00 97.88 87 PHE A CA 1
ATOM 720 C C . PHE A 1 87 ? 18.368 1.468 -20.927 1.00 97.88 87 PHE A C 1
ATOM 722 O O . PHE A 1 87 ? 18.852 1.361 -22.052 1.00 97.88 87 PHE A O 1
ATOM 729 N N . PHE A 1 88 ? 17.280 2.214 -20.718 1.00 97.88 88 PHE A N 1
ATOM 730 C CA . PHE A 1 88 ? 16.625 2.908 -21.831 1.00 97.88 88 PHE A CA 1
ATOM 731 C C . PHE A 1 88 ? 17.353 4.169 -22.288 1.00 97.88 88 PHE A C 1
ATOM 733 O O . PHE A 1 88 ? 17.297 4.485 -23.475 1.00 97.88 88 PHE A O 1
ATOM 740 N N . LEU A 1 89 ? 18.095 4.836 -21.403 1.00 98.00 89 LEU A N 1
ATOM 741 C CA . LEU A 1 89 ? 18.999 5.922 -21.773 1.00 98.00 89 LEU A CA 1
ATOM 742 C C . LEU A 1 89 ? 20.079 5.424 -22.741 1.00 98.00 89 LEU A C 1
ATOM 744 O O . LEU A 1 89 ? 20.334 6.069 -23.756 1.00 98.00 89 LEU A O 1
ATOM 748 N N . THR A 1 90 ? 20.677 4.256 -22.477 1.00 97.81 90 THR A N 1
ATOM 749 C CA . THR A 1 90 ? 21.656 3.666 -23.400 1.00 97.81 90 THR A CA 1
ATOM 750 C C . THR A 1 90 ? 20.998 3.156 -24.679 1.00 97.81 90 THR A C 1
ATOM 752 O O . THR A 1 90 ? 21.556 3.361 -25.753 1.00 97.81 90 THR A O 1
ATOM 755 N N . CYS A 1 91 ? 19.792 2.576 -24.618 1.00 97.00 91 CYS A N 1
ATOM 756 C CA . CYS A 1 91 ? 19.053 2.158 -25.817 1.00 97.00 91 CYS A CA 1
ATOM 757 C C . CYS A 1 91 ? 18.666 3.332 -26.726 1.00 97.00 91 CYS A C 1
ATOM 759 O O . CYS A 1 91 ? 18.655 3.163 -27.943 1.00 97.00 91 CYS A O 1
ATOM 761 N N . LEU A 1 92 ? 18.368 4.506 -26.158 1.00 96.69 92 LEU A N 1
ATOM 762 C CA . LEU A 1 92 ? 17.993 5.701 -26.918 1.00 96.69 92 LEU A CA 1
ATOM 763 C C . LEU A 1 92 ? 19.096 6.125 -27.894 1.00 96.69 92 LEU A C 1
ATOM 765 O O . LEU A 1 92 ? 18.792 6.607 -28.979 1.00 96.69 92 LEU A O 1
ATOM 769 N N . ILE A 1 93 ? 20.358 5.918 -27.516 1.00 96.44 93 ILE A N 1
ATOM 770 C CA . ILE A 1 93 ? 21.527 6.261 -28.333 1.00 96.44 93 ILE A CA 1
ATOM 771 C C . ILE A 1 93 ? 22.015 5.029 -29.103 1.00 96.44 93 ILE A C 1
ATOM 773 O O . ILE A 1 93 ? 22.181 5.073 -30.316 1.00 96.44 93 ILE A O 1
ATOM 777 N N . GLY A 1 94 ? 22.215 3.908 -28.409 1.00 94.88 94 GLY A N 1
ATOM 778 C CA . GLY A 1 94 ? 22.858 2.710 -28.950 1.00 94.88 94 GLY A CA 1
ATOM 779 C C . GLY A 1 94 ? 21.990 1.853 -29.870 1.00 94.88 94 GLY A C 1
ATOM 780 O O . GLY A 1 94 ? 22.497 0.886 -30.424 1.00 94.88 94 GLY A O 1
ATOM 781 N N . ARG A 1 95 ? 20.694 2.159 -30.017 1.00 95.25 95 ARG A N 1
ATOM 782 C CA . ARG A 1 95 ? 19.793 1.465 -30.957 1.00 95.25 95 ARG A CA 1
ATOM 783 C C . ARG A 1 95 ? 19.186 2.380 -32.013 1.00 95.25 95 ARG A C 1
ATOM 785 O O . ARG A 1 95 ? 18.139 2.055 -32.572 1.00 95.25 95 ARG A O 1
ATOM 792 N N . GLN A 1 96 ? 19.822 3.522 -32.263 1.00 95.75 96 GLN A N 1
ATOM 793 C CA . GLN A 1 96 ? 19.537 4.307 -33.458 1.00 95.75 96 GLN A CA 1
ATOM 794 C C . GLN A 1 96 ? 19.961 3.513 -34.698 1.00 95.75 96 GLN A C 1
ATOM 796 O O . GLN A 1 96 ? 20.976 2.816 -34.676 1.00 95.75 96 GLN A O 1
ATOM 801 N N . PHE A 1 97 ? 19.191 3.624 -35.777 1.00 95.06 97 PHE A N 1
ATOM 802 C CA . PHE A 1 97 ? 19.635 3.126 -37.073 1.00 95.06 97 PHE A CA 1
ATOM 803 C C . PHE A 1 97 ? 20.739 4.055 -37.591 1.00 95.06 97 PHE A C 1
ATOM 805 O O . PHE A 1 97 ? 20.554 5.270 -37.661 1.00 95.06 97 PHE A O 1
ATOM 812 N N . LEU A 1 98 ? 21.915 3.489 -37.870 1.00 94.88 98 LEU A N 1
ATOM 813 C CA . LEU A 1 98 ? 23.053 4.217 -38.433 1.00 94.88 98 LEU A CA 1
ATOM 814 C C . LEU A 1 98 ? 23.022 4.124 -39.958 1.00 94.88 98 LEU A C 1
ATOM 816 O O . LEU A 1 98 ? 22.390 3.227 -40.507 1.00 94.88 98 LEU A O 1
ATOM 820 N N . ASP A 1 99 ? 23.738 5.028 -40.628 1.00 94.75 99 ASP A N 1
ATOM 821 C CA . ASP A 1 99 ? 23.884 5.015 -42.084 1.00 94.75 99 ASP A CA 1
ATOM 822 C C . ASP A 1 99 ? 24.529 3.693 -42.560 1.00 94.75 99 ASP A C 1
ATOM 824 O O . ASP A 1 99 ? 25.717 3.466 -42.282 1.00 94.75 99 ASP A O 1
ATOM 828 N N . PRO A 1 100 ? 23.793 2.830 -43.296 1.00 93.44 100 PRO A N 1
ATOM 829 C CA . PRO A 1 100 ? 24.313 1.544 -43.755 1.00 93.44 100 PRO A CA 1
ATOM 830 C C . PRO A 1 100 ? 25.526 1.676 -44.684 1.00 93.44 100 PRO A C 1
ATOM 832 O O . PRO A 1 100 ? 26.352 0.765 -44.746 1.00 93.44 100 PRO A O 1
ATOM 835 N N . ALA A 1 101 ? 25.684 2.814 -45.376 1.00 94.31 101 ALA A N 1
ATOM 836 C CA . ALA A 1 101 ? 26.817 3.053 -46.271 1.00 94.31 101 ALA A CA 1
ATOM 837 C C . ALA A 1 101 ? 28.164 3.123 -45.528 1.00 94.31 101 ALA A C 1
ATOM 839 O O . ALA A 1 101 ? 29.211 2.910 -46.138 1.00 94.31 101 ALA A O 1
ATOM 840 N N . GLN A 1 102 ? 28.151 3.386 -44.216 1.00 94.31 102 GLN A N 1
ATOM 841 C CA . GLN A 1 102 ? 29.362 3.428 -43.391 1.00 94.31 102 GLN A CA 1
ATOM 842 C C . GLN A 1 102 ? 29.851 2.038 -42.954 1.00 94.31 102 GLN A C 1
ATOM 844 O O . GLN A 1 102 ? 30.950 1.926 -42.415 1.00 94.31 102 GLN A O 1
ATOM 849 N N . GLY A 1 103 ? 29.075 0.973 -43.194 1.00 91.88 103 GLY A N 1
ATOM 850 C CA . GLY A 1 103 ? 29.513 -0.408 -42.964 1.00 91.88 103 GLY A CA 1
ATOM 851 C C . GLY A 1 103 ? 29.748 -0.773 -41.493 1.00 91.88 103 GLY A C 1
ATOM 852 O O . GLY A 1 103 ? 30.572 -1.641 -41.202 1.00 91.88 103 GLY A O 1
ATOM 853 N N . TYR A 1 104 ? 29.055 -0.122 -40.549 1.00 93.69 104 TYR A N 1
ATOM 854 C CA . TYR A 1 104 ? 29.143 -0.478 -39.131 1.00 93.69 104 TYR A CA 1
ATOM 855 C C . TYR A 1 104 ? 28.560 -1.872 -38.875 1.00 93.69 104 TYR A C 1
ATOM 857 O O . TYR A 1 104 ? 27.402 -2.151 -39.193 1.00 93.69 104 TYR A O 1
ATOM 865 N N . ALA A 1 105 ? 29.341 -2.739 -38.226 1.00 93.62 105 ALA A N 1
ATOM 866 C CA . ALA A 1 105 ? 28.895 -4.082 -37.870 1.00 93.62 105 ALA A CA 1
ATOM 867 C C . ALA A 1 105 ? 27.605 -4.039 -37.024 1.00 93.62 105 ALA A C 1
ATOM 869 O O . ALA A 1 105 ? 27.495 -3.276 -36.060 1.00 93.62 105 ALA A O 1
ATOM 870 N N . GLY A 1 106 ? 26.618 -4.856 -37.400 1.00 90.12 106 GLY A N 1
ATOM 871 C CA . GLY A 1 106 ? 25.316 -4.926 -36.726 1.00 90.12 106 GLY A CA 1
ATOM 872 C C . GLY A 1 106 ? 24.332 -3.796 -37.063 1.00 90.12 106 GLY A C 1
ATOM 873 O O . GLY A 1 106 ? 23.236 -3.797 -36.509 1.00 90.12 106 GLY A O 1
ATOM 874 N N . HIS A 1 107 ? 24.685 -2.870 -37.965 1.00 93.50 107 HIS A N 1
ATOM 875 C CA . HIS A 1 107 ? 23.848 -1.732 -38.381 1.00 93.50 107 HIS A CA 1
ATOM 876 C C . HIS A 1 107 ? 23.684 -1.675 -39.911 1.00 93.50 107 HIS A C 1
ATOM 878 O O . HIS A 1 107 ? 23.812 -0.627 -40.533 1.00 93.50 107 HIS A O 1
ATOM 884 N N . GLU A 1 108 ? 23.418 -2.825 -40.533 1.00 91.88 108 GLU A N 1
ATOM 885 C CA . GLU A 1 108 ? 23.300 -2.954 -41.997 1.00 91.88 108 GLU A CA 1
ATOM 886 C C . GLU A 1 108 ? 21.926 -2.526 -42.542 1.00 91.88 108 GLU A C 1
ATOM 888 O O . GLU A 1 108 ? 21.734 -2.444 -43.754 1.00 91.88 108 GLU A O 1
ATOM 893 N N . LEU A 1 109 ? 20.948 -2.290 -41.663 1.00 88.62 109 LEU A N 1
ATOM 894 C CA . LEU A 1 109 ? 19.547 -2.139 -42.038 1.00 88.62 109 LEU A CA 1
ATOM 895 C C . LEU A 1 109 ? 18.857 -1.048 -41.210 1.00 88.62 109 LEU A C 1
ATOM 897 O O . LEU A 1 109 ? 18.943 -1.050 -39.983 1.00 88.62 109 LEU A O 1
ATOM 901 N N . ASP A 1 110 ? 18.135 -0.161 -41.897 1.00 92.31 110 ASP A N 1
ATOM 902 C CA . ASP A 1 110 ? 17.320 0.909 -41.314 1.00 92.31 110 ASP A CA 1
ATOM 90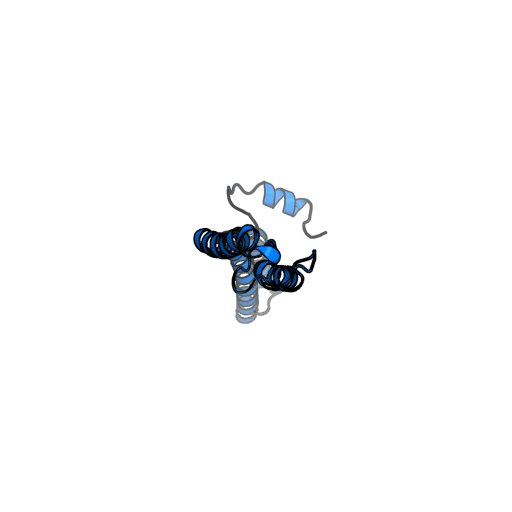3 C C . ASP A 1 110 ? 15.828 0.627 -41.561 1.00 92.31 110 ASP A C 1
ATOM 905 O O . ASP A 1 110 ? 15.370 0.570 -42.704 1.00 92.31 110 ASP A O 1
ATOM 909 N N . LEU A 1 111 ? 15.068 0.408 -40.482 1.00 91.44 111 LEU A N 1
ATOM 910 C CA . LEU A 1 111 ? 13.618 0.161 -40.534 1.00 91.44 111 LEU A CA 1
ATOM 911 C C . LEU A 1 111 ? 12.786 1.436 -40.335 1.00 91.44 111 LEU A C 1
ATOM 913 O O . LEU A 1 111 ? 11.556 1.361 -40.339 1.00 91.44 111 LEU A O 1
ATOM 917 N N . GLY A 1 112 ? 13.412 2.580 -40.046 1.00 92.50 112 GLY A N 1
ATOM 918 C CA . GLY A 1 112 ? 12.766 3.822 -39.611 1.00 92.50 112 GLY A CA 1
ATOM 919 C C . GLY A 1 112 ? 12.155 3.766 -38.201 1.00 92.50 112 GLY A C 1
ATOM 920 O O . GLY A 1 112 ? 12.190 4.756 -37.474 1.00 92.50 112 GLY A O 1
ATOM 921 N N . VAL A 1 113 ? 11.629 2.611 -37.770 1.00 94.81 113 VAL A N 1
ATOM 922 C CA . VAL A 1 113 ? 11.023 2.401 -36.443 1.00 94.81 113 VAL A CA 1
ATOM 923 C C . VAL A 1 113 ? 11.674 1.212 -35.722 1.00 94.81 113 VAL A C 1
ATOM 925 O O . VAL A 1 113 ? 11.666 0.095 -36.245 1.00 94.81 113 VAL A O 1
ATOM 928 N N . PRO A 1 114 ? 12.195 1.386 -34.490 1.00 95.50 114 PRO A N 1
ATOM 929 C CA . PRO A 1 114 ? 12.891 0.321 -33.769 1.00 95.50 114 PRO A CA 1
ATOM 930 C C . PRO A 1 114 ? 11.907 -0.619 -33.041 1.00 95.50 114 PRO A C 1
ATOM 932 O O . PRO A 1 114 ? 11.804 -0.609 -31.812 1.00 95.50 114 PRO A O 1
ATOM 935 N N . VAL A 1 115 ? 11.180 -1.454 -33.796 1.00 96.38 115 VAL A N 1
ATOM 936 C CA . VAL A 1 115 ? 10.080 -2.318 -33.302 1.00 96.38 115 VAL A CA 1
ATOM 937 C C . VAL A 1 115 ? 10.483 -3.178 -32.096 1.00 96.38 115 VAL A C 1
ATOM 939 O O . VAL A 1 115 ? 9.790 -3.181 -31.080 1.00 96.38 115 VAL A O 1
ATOM 942 N N . PHE A 1 116 ? 11.623 -3.871 -32.153 1.00 95.19 116 PHE A N 1
ATOM 943 C CA . PHE A 1 116 ? 12.069 -4.725 -31.044 1.00 95.19 116 PHE A CA 1
ATOM 944 C C . PHE A 1 116 ? 12.495 -3.930 -29.803 1.00 95.19 116 PHE A C 1
ATOM 946 O O . PHE A 1 116 ? 12.290 -4.394 -28.682 1.00 95.19 116 PHE A O 1
ATOM 953 N N . THR A 1 117 ? 13.023 -2.715 -29.973 1.00 96.56 117 THR A N 1
ATOM 954 C CA . THR A 1 117 ? 13.322 -1.817 -28.846 1.00 96.56 117 THR A CA 1
ATOM 955 C C . THR A 1 117 ? 12.036 -1.346 -28.172 1.00 96.56 117 THR A C 1
ATOM 957 O O . THR A 1 117 ? 11.982 -1.306 -26.946 1.00 96.56 117 THR A O 1
ATOM 960 N N . LEU A 1 118 ? 10.980 -1.059 -28.943 1.00 97.38 118 LEU A N 1
ATOM 961 C CA . LEU A 1 118 ? 9.661 -0.722 -28.397 1.00 97.38 118 LEU A CA 1
ATOM 962 C C . LEU A 1 118 ? 9.028 -1.909 -27.658 1.00 97.38 118 LEU A C 1
ATOM 964 O O . LEU A 1 118 ? 8.481 -1.727 -26.575 1.00 97.38 118 LEU A O 1
ATOM 968 N N . LEU A 1 119 ? 9.154 -3.133 -28.179 1.00 98.00 119 LEU A N 1
ATOM 969 C CA . LEU A 1 119 ? 8.708 -4.337 -27.468 1.00 98.00 119 LEU A CA 1
ATOM 970 C C . LEU A 1 119 ? 9.462 -4.530 -26.143 1.00 98.00 119 LEU A C 1
ATOM 972 O O . LEU A 1 119 ? 8.836 -4.794 -25.117 1.00 98.00 119 LEU A O 1
ATOM 976 N N . GLN A 1 120 ? 10.786 -4.336 -26.132 1.00 97.00 120 GLN A N 1
ATOM 977 C CA . GLN A 1 120 ? 11.572 -4.349 -24.893 1.00 97.00 120 GLN A CA 1
ATOM 978 C C . GLN A 1 120 ? 11.146 -3.230 -23.937 1.00 97.00 120 GLN A C 1
ATOM 980 O O . GLN A 1 120 ? 11.078 -3.459 -22.732 1.00 97.00 120 GLN A O 1
ATOM 985 N N . PHE A 1 121 ? 10.814 -2.044 -24.453 1.00 97.25 121 PHE A N 1
ATOM 986 C CA . PHE A 1 121 ? 10.266 -0.950 -23.655 1.00 97.25 121 PHE A CA 1
ATOM 987 C C . PHE A 1 121 ? 8.966 -1.346 -22.961 1.00 97.25 121 PHE A C 1
ATOM 989 O O . PHE A 1 121 ? 8.880 -1.241 -21.738 1.00 97.25 121 PHE A O 1
ATOM 996 N N . PHE A 1 122 ? 7.993 -1.879 -23.704 1.00 97.56 122 PHE A N 1
ATOM 997 C CA . PHE A 1 122 ? 6.751 -2.379 -23.115 1.00 97.56 122 PHE A CA 1
ATOM 998 C C . PHE A 1 122 ? 7.000 -3.476 -22.083 1.00 97.56 122 PHE A C 1
ATOM 1000 O O . PHE A 1 122 ? 6.349 -3.477 -21.045 1.00 97.56 122 PHE A O 1
ATOM 1007 N N . PHE A 1 123 ? 7.961 -4.368 -22.324 1.00 97.44 123 PHE A N 1
ATOM 1008 C CA . PHE A 1 123 ? 8.298 -5.419 -21.373 1.00 97.44 123 PHE A CA 1
ATOM 1009 C C . PHE A 1 123 ? 8.897 -4.863 -20.074 1.00 97.44 123 PHE A C 1
ATOM 1011 O O . PHE A 1 123 ? 8.334 -5.075 -19.006 1.00 97.44 123 PHE A O 1
ATOM 1018 N N . TYR A 1 124 ? 10.006 -4.123 -20.137 1.00 97.50 124 TYR A N 1
ATOM 1019 C CA . TYR A 1 124 ? 10.713 -3.676 -18.930 1.00 97.50 124 TYR A CA 1
ATOM 1020 C C . TYR A 1 124 ? 9.986 -2.549 -18.191 1.00 97.50 124 TYR A C 1
ATOM 1022 O O . TYR A 1 124 ? 9.915 -2.576 -16.964 1.00 97.50 124 TYR A O 1
ATOM 1030 N N . VAL A 1 125 ? 9.423 -1.566 -18.904 1.00 97.38 125 VAL A N 1
ATOM 1031 C CA . VAL A 1 125 ? 8.626 -0.508 -18.260 1.00 97.38 125 VAL A CA 1
ATOM 1032 C C . VAL A 1 125 ? 7.280 -1.054 -17.803 1.00 97.38 125 VAL A C 1
ATOM 1034 O O . VAL A 1 125 ? 6.814 -0.676 -16.733 1.00 97.38 125 VAL A O 1
ATOM 1037 N N . GLY A 1 126 ? 6.678 -1.974 -18.562 1.00 96.38 126 GLY A N 1
ATOM 1038 C CA . GLY A 1 126 ? 5.479 -2.685 -18.125 1.00 96.38 126 GLY A CA 1
ATOM 1039 C C . GLY A 1 126 ? 5.731 -3.460 -16.839 1.00 96.38 126 GLY A C 1
ATOM 1040 O O . GLY A 1 126 ? 4.958 -3.321 -15.900 1.00 96.38 126 GLY A O 1
ATOM 1041 N N . TRP A 1 127 ? 6.850 -4.182 -16.745 1.00 96.00 127 TRP A N 1
ATOM 1042 C CA . TRP A 1 127 ? 7.216 -4.911 -15.531 1.00 96.00 127 TRP A CA 1
ATOM 1043 C C . TRP A 1 127 ? 7.503 -3.974 -14.347 1.00 96.00 127 TRP A C 1
ATOM 1045 O O . TRP A 1 127 ? 7.091 -4.272 -13.234 1.00 96.00 127 TRP A O 1
ATOM 1055 N N . LEU A 1 128 ? 8.110 -2.803 -14.572 1.00 95.25 128 LEU A N 1
ATOM 1056 C CA . LEU A 1 128 ? 8.271 -1.770 -13.535 1.00 95.25 128 LEU A CA 1
ATOM 1057 C C . LEU A 1 128 ? 6.929 -1.207 -13.025 1.00 95.25 128 LEU A C 1
ATOM 1059 O O . LEU A 1 128 ? 6.872 -0.654 -11.929 1.00 95.25 128 LEU A O 1
ATOM 1063 N N . LYS A 1 129 ? 5.869 -1.277 -13.836 1.00 94.56 129 LYS A N 1
ATOM 1064 C CA . LYS A 1 129 ? 4.538 -0.738 -13.522 1.00 94.56 129 LYS A CA 1
ATOM 1065 C C . LYS A 1 129 ? 3.593 -1.749 -12.858 1.00 94.56 129 LYS A C 1
ATOM 1067 O O . LYS A 1 129 ? 2.495 -1.330 -12.492 1.00 94.56 129 LYS A O 1
ATOM 1072 N N . VAL A 1 130 ? 3.993 -3.019 -12.728 1.00 93.44 130 VAL A N 1
ATOM 1073 C CA . VAL A 1 130 ? 3.290 -4.059 -11.945 1.00 93.44 130 VAL A CA 1
ATOM 1074 C C . VAL A 1 130 ? 3.502 -3.811 -10.458 1.00 93.44 130 VAL A C 1
ATOM 1076 O O . VAL A 1 130 ? 2.492 -3.851 -9.724 1.00 93.44 130 VAL A O 1
#

Radius of gyration: 30.35 Å; chains: 1; bounding box: 57×33×80 Å

pLDDT: mean 96.07, std 2.39, range [81.19, 98.5]

Secondary structure (DSSP, 8-state):
--S-HHHHHHHHHS--SS--TTHHHHHHHHHHHHHHHTTSS-SHHHHHHHHHHHHHHHHHHHHHHHHHHSPSPHHHHHHHHHHHHHHHHHHHHHTSPP-GGG--TT-----SS-HHHHHHHHHHHHHHT-